Protein AF-A0A915M1X9-F1 (afdb_monomer_lite)

Foldseek 3Di:
DDDQWDWDDDPDIDIHRHPDDQVNFAKDKDWDDDPVGIDIDIDGDHDDDDDD

Structure (mmCIF, N/CA/C/O backbone):
data_AF-A0A915M1X9-F1
#
_entry.id   AF-A0A915M1X9-F1
#
loop_
_atom_site.group_PDB
_atom_site.id
_atom_site.type_symbol
_atom_site.label_atom_id
_atom_site.label_alt_id
_atom_site.label_comp_id
_atom_site.label_asym_id
_atom_site.label_entity_id
_atom_site.label_seq_id
_atom_site.pdbx_PDB_ins_code
_atom_site.Cartn_x
_atom_site.Cartn_y
_atom_site.Cartn_z
_atom_site.occupancy
_atom_site.B_iso_or_equiv
_atom_site.auth_seq_id
_atom_site.auth_comp_id
_atom_site.auth_asym_id
_atom_site.auth_atom_id
_atom_site.pdbx_PDB_model_num
ATOM 1 N N . MET A 1 1 ? 11.723 7.638 20.332 1.00 48.91 1 MET A N 1
ATOM 2 C CA . MET A 1 1 ? 10.731 8.295 19.453 1.00 48.91 1 MET A CA 1
ATOM 3 C C . MET A 1 1 ? 10.714 7.520 18.138 1.00 48.91 1 MET A C 1
ATOM 5 O O . MET A 1 1 ? 11.556 7.773 17.292 1.00 48.91 1 MET A O 1
ATOM 9 N N . GLY A 1 2 ? 9.895 6.470 18.026 1.00 59.97 2 GLY A N 1
ATOM 10 C CA . GLY A 1 2 ? 9.873 5.614 16.831 1.00 59.97 2 GLY A CA 1
ATOM 11 C C . GLY A 1 2 ? 8.968 6.194 15.746 1.00 59.97 2 GLY A C 1
ATOM 12 O O . GLY A 1 2 ? 7.887 6.693 16.054 1.00 59.97 2 GLY A O 1
ATOM 13 N N . HIS A 1 3 ? 9.394 6.127 14.485 1.00 80.75 3 HIS A N 1
ATOM 14 C CA . HIS A 1 3 ? 8.541 6.474 13.348 1.00 80.75 3 HIS A CA 1
ATOM 15 C C . HIS A 1 3 ? 7.398 5.456 13.252 1.00 80.75 3 HIS A C 1
ATOM 17 O O . HIS A 1 3 ? 7.666 4.266 13.135 1.00 80.75 3 HIS A O 1
ATOM 23 N N . ARG A 1 4 ? 6.132 5.903 13.316 1.00 92.19 4 ARG A N 1
ATOM 24 C CA . ARG A 1 4 ? 4.946 5.018 13.228 1.00 92.19 4 ARG A CA 1
ATOM 25 C C . ARG A 1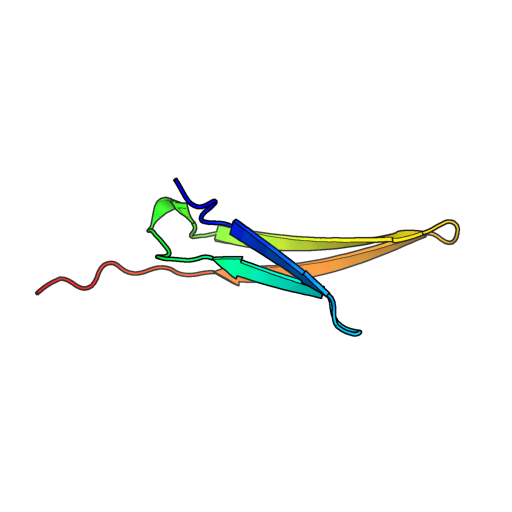 4 ? 4.849 4.289 11.889 1.00 92.19 4 ARG A C 1
ATOM 27 O O . ARG A 1 4 ? 4.276 3.211 11.828 1.00 92.19 4 ARG A O 1
ATOM 34 N N . TYR A 1 5 ? 5.420 4.879 10.846 1.00 93.25 5 TYR A N 1
ATOM 35 C CA . TYR A 1 5 ? 5.503 4.307 9.512 1.00 93.25 5 TYR A CA 1
ATOM 36 C C . TYR A 1 5 ? 6.897 3.734 9.302 1.00 93.25 5 TYR A C 1
ATOM 38 O O . TYR A 1 5 ? 7.892 4.451 9.444 1.00 93.25 5 TYR A O 1
ATOM 46 N N . LYS A 1 6 ? 6.968 2.451 8.960 1.00 94.25 6 LYS A N 1
ATOM 47 C CA . LYS A 1 6 ? 8.220 1.770 8.632 1.00 94.25 6 LYS A CA 1
ATOM 48 C C . LYS A 1 6 ? 8.115 1.150 7.248 1.00 94.25 6 LYS A C 1
ATOM 50 O O . LYS A 1 6 ? 7.171 0.413 6.981 1.00 94.25 6 LYS A O 1
ATOM 55 N N . LEU A 1 7 ? 9.110 1.422 6.409 1.00 93.19 7 LEU A N 1
ATOM 56 C CA . LEU A 1 7 ? 9.309 0.725 5.144 1.00 93.19 7 LEU A CA 1
ATOM 57 C C . LEU A 1 7 ? 10.385 -0.351 5.313 1.00 93.19 7 LEU A C 1
ATOM 59 O O . LEU A 1 7 ? 11.409 -0.113 5.960 1.00 93.19 7 LEU A O 1
ATOM 63 N N . SER A 1 8 ? 10.157 -1.529 4.741 1.00 94.44 8 SER A N 1
ATOM 64 C CA . SER A 1 8 ? 11.139 -2.618 4.684 1.00 94.44 8 SER A CA 1
ATOM 65 C C . SER A 1 8 ? 11.113 -3.321 3.332 1.00 94.44 8 SER A C 1
ATOM 67 O O . SER A 1 8 ? 10.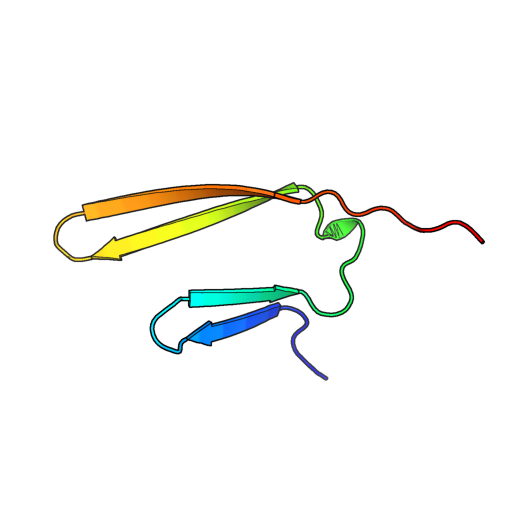133 -3.222 2.594 1.00 94.44 8 SER A O 1
ATOM 69 N N . PHE A 1 9 ? 12.205 -4.015 3.012 1.00 95.50 9 PHE A N 1
ATOM 70 C CA . PHE A 1 9 ? 12.374 -4.731 1.755 1.00 95.50 9 PHE A CA 1
ATOM 71 C C . PHE A 1 9 ? 13.160 -6.027 1.971 1.00 95.50 9 PHE A C 1
ATOM 73 O O . PHE A 1 9 ? 14.233 -5.994 2.572 1.00 95.50 9 PHE A O 1
ATOM 80 N N . ASP A 1 10 ? 12.632 -7.140 1.466 1.00 96.06 10 ASP A N 1
ATOM 81 C CA . ASP A 1 10 ? 13.275 -8.467 1.474 1.00 96.06 10 ASP A CA 1
ATOM 82 C C . ASP A 1 10 ? 13.162 -9.201 0.120 1.00 96.06 10 ASP A C 1
ATOM 84 O O . ASP A 1 10 ? 13.371 -10.409 0.031 1.00 96.06 10 ASP A O 1
ATOM 88 N N . GLY A 1 11 ? 12.822 -8.463 -0.940 1.00 95.00 11 GLY A N 1
ATOM 89 C CA . GLY A 1 11 ? 12.304 -9.003 -2.201 1.00 95.00 11 GLY A CA 1
ATOM 90 C C . GLY A 1 11 ? 10.888 -8.501 -2.491 1.00 95.00 11 GLY A C 1
ATOM 91 O O . GLY A 1 11 ? 10.511 -8.369 -3.653 1.00 95.00 11 GLY A O 1
ATOM 92 N N . VAL A 1 12 ? 10.148 -8.118 -1.448 1.00 93.44 12 VAL A N 1
ATOM 93 C CA . VAL A 1 12 ? 8.878 -7.383 -1.535 1.00 93.44 12 VAL A CA 1
ATOM 94 C C . VAL A 1 12 ? 8.969 -6.109 -0.692 1.00 93.44 12 VAL A C 1
ATOM 96 O O . VAL A 1 12 ? 9.621 -6.091 0.351 1.00 93.44 12 VAL A O 1
ATOM 99 N N . HIS A 1 13 ? 8.350 -5.016 -1.145 1.00 93.19 13 HIS A N 1
ATOM 100 C CA . HIS A 1 13 ? 8.233 -3.793 -0.348 1.00 93.19 13 HIS A CA 1
ATOM 101 C C . HIS A 1 13 ? 7.067 -3.900 0.639 1.00 93.19 13 HIS A C 1
ATOM 103 O O . HIS A 1 13 ? 5.940 -4.183 0.239 1.00 93.19 13 HIS A O 1
ATOM 109 N N . TYR A 1 14 ? 7.323 -3.595 1.912 1.00 94.06 14 TYR A N 1
ATOM 110 C CA . TYR A 1 14 ? 6.299 -3.550 2.957 1.00 94.06 14 TYR A CA 1
ATOM 111 C C . TYR A 1 14 ? 6.218 -2.159 3.569 1.00 94.06 14 TYR A C 1
ATOM 113 O O . TYR A 1 14 ? 7.245 -1.535 3.844 1.00 94.06 14 TYR A O 1
ATOM 121 N N . MET A 1 15 ? 4.993 -1.724 3.863 1.00 94.19 15 MET A N 1
ATOM 122 C CA . MET A 1 15 ? 4.713 -0.576 4.717 1.00 94.19 15 MET A CA 1
ATOM 123 C C . MET A 1 15 ? 4.006 -1.054 5.983 1.00 94.19 15 MET A C 1
ATOM 125 O O . MET A 1 15 ? 2.917 -1.617 5.926 1.00 94.19 15 MET A O 1
ATOM 129 N N . THR A 1 16 ? 4.623 -0.826 7.139 1.00 94.25 16 THR A N 1
ATOM 130 C CA . THR A 1 16 ? 4.036 -1.124 8.448 1.00 94.25 16 THR A CA 1
ATOM 131 C C . THR A 1 16 ? 3.577 0.166 9.118 1.00 94.25 16 THR A C 1
ATOM 133 O O . THR A 1 16 ? 4.380 1.084 9.299 1.00 94.25 16 THR A O 1
ATOM 136 N N . ILE A 1 17 ? 2.306 0.207 9.530 1.00 94.75 17 ILE A N 1
ATOM 137 C CA . ILE A 1 17 ? 1.718 1.276 10.347 1.00 94.75 17 ILE A CA 1
ATOM 138 C C . ILE A 1 17 ? 1.606 0.765 11.788 1.00 94.75 17 ILE A C 1
ATOM 140 O O . ILE A 1 17 ? 0.728 -0.028 12.121 1.00 94.75 17 ILE A O 1
ATOM 144 N N . MET A 1 18 ? 2.521 1.189 12.656 1.00 94.38 18 MET A N 1
ATOM 145 C CA . MET A 1 18 ? 2.504 0.833 14.075 1.00 94.38 18 MET A CA 1
ATOM 146 C C . MET A 1 18 ? 1.503 1.704 14.831 1.00 94.38 18 MET A C 1
ATOM 148 O O . MET A 1 18 ? 1.559 2.933 14.744 1.00 94.38 18 MET A O 1
ATOM 152 N N . HIS A 1 19 ? 0.641 1.068 15.629 1.00 91.88 19 HIS A N 1
ATOM 153 C CA . HIS A 1 19 ? -0.422 1.737 16.386 1.00 91.88 19 HIS A CA 1
ATOM 154 C C . HIS A 1 19 ? -1.288 2.626 15.480 1.00 91.88 19 HIS A C 1
ATOM 156 O O . HIS A 1 19 ? -1.301 3.853 15.634 1.00 91.88 19 HIS A O 1
ATOM 162 N N . ALA A 1 20 ? -1.958 1.994 14.509 1.00 92.44 20 ALA A N 1
ATOM 163 C CA . ALA A 1 20 ? -2.854 2.670 13.578 1.00 92.44 20 ALA A CA 1
ATOM 164 C C . ALA A 1 20 ? -3.904 3.503 14.328 1.00 92.44 20 ALA A C 1
ATOM 166 O O . ALA A 1 20 ? -4.420 3.107 15.376 1.00 92.44 20 ALA A O 1
ATOM 167 N N . ARG A 1 21 ? -4.185 4.686 13.794 1.00 93.12 21 ARG A N 1
ATOM 168 C CA . ARG A 1 21 ? -5.139 5.661 14.326 1.00 93.12 21 ARG A CA 1
ATOM 169 C C . ARG A 1 21 ? -6.214 5.928 13.288 1.00 93.12 21 ARG A C 1
ATOM 171 O O . ARG A 1 21 ? -5.989 5.725 12.103 1.00 93.12 21 ARG A O 1
ATOM 178 N N . ILE A 1 22 ? -7.342 6.484 13.724 1.00 94.94 22 ILE A N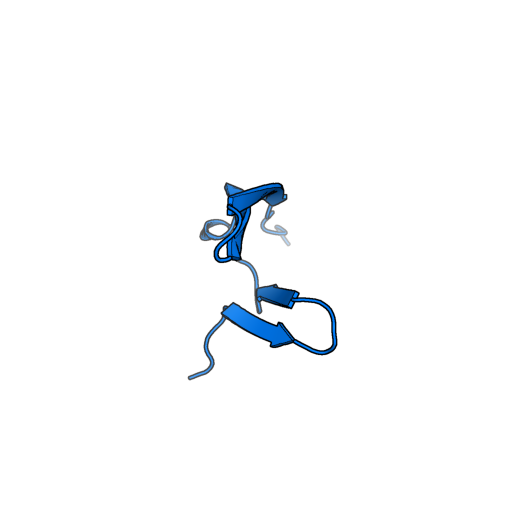 1
ATOM 179 C CA . ILE A 1 22 ? -8.418 6.920 12.819 1.00 94.94 22 ILE A CA 1
ATOM 180 C C . ILE A 1 22 ? -7.878 7.874 11.737 1.00 94.94 22 ILE A C 1
ATOM 182 O O . ILE A 1 22 ? -8.294 7.808 10.590 1.00 94.94 22 ILE A O 1
ATOM 186 N N . SER A 1 23 ? -6.888 8.709 12.075 1.00 93.62 23 SER A N 1
ATOM 187 C CA . SER A 1 23 ? -6.216 9.610 11.127 1.00 93.62 23 SER A CA 1
ATOM 188 C C . SER A 1 23 ? -5.445 8.909 10.007 1.00 93.62 23 SER A C 1
ATOM 190 O O . SER A 1 23 ? -5.032 9.572 9.064 1.00 93.62 23 SER A O 1
ATOM 192 N N . ASP A 1 24 ? -5.174 7.613 10.152 1.00 94.06 24 ASP A N 1
ATOM 193 C CA . ASP A 1 24 ? -4.457 6.819 9.159 1.00 94.06 24 ASP A CA 1
ATOM 194 C C . ASP A 1 24 ? -5.437 6.161 8.160 1.00 94.06 24 ASP A C 1
ATOM 196 O O . ASP A 1 24 ? -4.988 5.582 7.175 1.00 94.06 24 ASP A O 1
ATOM 200 N N . ALA A 1 25 ? -6.757 6.248 8.392 1.00 96.62 25 ALA A N 1
ATOM 201 C CA . ALA A 1 25 ? -7.776 5.723 7.487 1.00 96.62 25 ALA A CA 1
ATOM 202 C C . ALA A 1 25 ? -7.829 6.501 6.161 1.00 96.62 25 ALA A C 1
ATOM 204 O O . ALA A 1 25 ? -7.606 7.714 6.119 1.00 96.62 25 ALA A O 1
ATOM 205 N N . GLY A 1 26 ? -8.163 5.805 5.076 1.00 97.12 26 GLY A N 1
ATOM 206 C CA . GLY A 1 26 ? -8.248 6.374 3.732 1.00 97.12 26 GLY A CA 1
ATOM 207 C C . GLY A 1 26 ? -7.670 5.452 2.664 1.00 97.12 26 GLY A C 1
ATOM 208 O O . GLY A 1 26 ? -7.586 4.240 2.845 1.00 97.12 26 GLY A O 1
ATOM 209 N N . THR A 1 27 ? -7.278 6.023 1.527 1.00 97.75 27 THR A N 1
ATOM 210 C CA . THR A 1 27 ? -6.656 5.267 0.433 1.00 97.75 27 THR A CA 1
ATOM 211 C C . THR A 1 27 ? -5.142 5.245 0.596 1.00 97.75 27 THR A C 1
ATOM 213 O O . THR A 1 27 ? -4.497 6.292 0.632 1.00 97.75 27 THR A O 1
ATOM 216 N N . VAL A 1 28 ? -4.569 4.047 0.634 1.00 95.81 28 VAL A N 1
ATOM 217 C CA . VAL A 1 28 ? -3.128 3.816 0.535 1.00 95.81 28 VAL A CA 1
ATOM 218 C C . VAL A 1 28 ? -2.790 3.546 -0.927 1.00 95.81 28 VAL A C 1
ATOM 220 O O . VAL A 1 28 ? -3.248 2.553 -1.486 1.00 95.81 28 VAL A O 1
ATOM 223 N N . GLU A 1 29 ? -1.988 4.413 -1.542 1.00 96.94 29 GLU A N 1
ATOM 224 C CA . GLU A 1 29 ? -1.493 4.250 -2.913 1.00 96.94 29 GLU A CA 1
ATOM 225 C C . GLU A 1 29 ? -0.009 3.861 -2.916 1.00 96.94 29 GLU A C 1
ATOM 227 O O . GLU A 1 29 ? 0.807 4.425 -2.183 1.00 96.94 29 GLU A O 1
ATOM 232 N N . VAL A 1 30 ? 0.338 2.893 -3.761 1.00 95.88 30 VAL A N 1
ATOM 233 C CA . VAL A 1 30 ? 1.703 2.446 -4.026 1.00 95.88 30 VAL A CA 1
ATOM 234 C C . VAL A 1 30 ? 2.023 2.722 -5.486 1.00 95.88 30 VAL A C 1
ATOM 236 O O . VAL A 1 30 ? 1.301 2.285 -6.381 1.00 95.88 30 VAL A O 1
ATOM 239 N N . ILE A 1 31 ? 3.140 3.412 -5.711 1.00 96.38 31 ILE A N 1
ATOM 240 C CA . ILE A 1 31 ? 3.651 3.746 -7.039 1.00 96.38 31 ILE A CA 1
ATOM 241 C C . ILE A 1 31 ? 5.025 3.101 -7.182 1.00 96.38 31 ILE A C 1
ATOM 243 O O . ILE A 1 31 ? 5.952 3.431 -6.439 1.00 96.38 31 ILE A O 1
ATOM 247 N N . ALA A 1 32 ? 5.166 2.184 -8.136 1.00 95.88 32 ALA A N 1
ATOM 248 C CA . ALA A 1 32 ? 6.454 1.607 -8.501 1.00 95.88 32 ALA A CA 1
ATOM 249 C C . ALA A 1 32 ? 6.900 2.202 -9.839 1.00 95.88 32 ALA A C 1
ATOM 251 O O . ALA A 1 32 ? 6.201 2.049 -10.837 1.00 95.88 32 ALA A O 1
ATOM 252 N N . ARG A 1 33 ? 8.053 2.883 -9.853 1.00 97.50 33 ARG A N 1
ATOM 253 C CA . ARG A 1 33 ? 8.575 3.625 -11.012 1.00 97.50 33 ARG A CA 1
ATOM 254 C C . ARG A 1 33 ? 10.008 3.213 -11.346 1.00 97.50 33 ARG A C 1
ATOM 256 O O . ARG A 1 33 ? 10.833 3.056 -10.446 1.00 97.50 33 ARG A O 1
ATOM 263 N N . ASN A 1 34 ? 10.314 3.102 -12.635 1.00 96.00 34 ASN A N 1
ATOM 264 C CA . ASN A 1 34 ? 11.664 2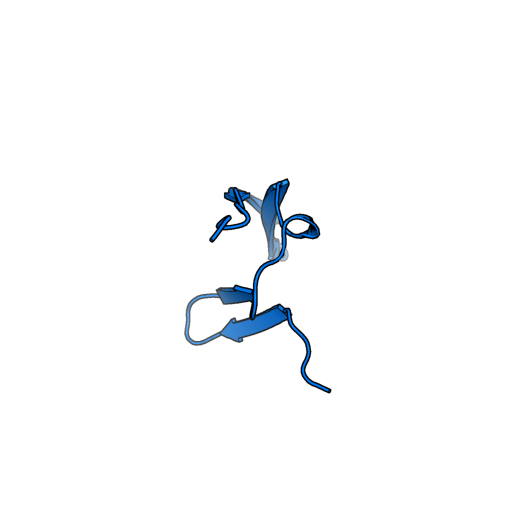.921 -13.172 1.00 96.00 34 ASN A CA 1
ATOM 265 C C . ASN A 1 34 ? 11.834 3.705 -14.494 1.00 96.00 34 ASN A C 1
ATOM 267 O O . ASN A 1 34 ? 11.017 4.569 -14.809 1.00 96.00 34 ASN A O 1
ATOM 271 N N . SER A 1 35 ? 12.908 3.447 -15.250 1.00 98.12 35 SER A N 1
ATOM 272 C CA . SER A 1 35 ? 13.155 4.101 -16.547 1.00 98.12 35 SER A CA 1
ATOM 273 C C . SER A 1 35 ? 12.109 3.781 -17.618 1.00 98.12 35 SER A C 1
ATOM 275 O O . SER A 1 35 ? 11.929 4.576 -18.533 1.00 98.12 35 SER A O 1
ATOM 277 N N . GLU A 1 36 ? 11.422 2.645 -17.498 1.00 97.75 36 GLU A N 1
ATOM 278 C CA . GLU A 1 36 ? 10.470 2.141 -18.492 1.00 97.75 36 GLU A CA 1
ATOM 279 C C . GLU A 1 36 ? 9.031 2.601 -18.222 1.00 97.75 36 GLU A C 1
ATOM 281 O O . GLU A 1 36 ? 8.159 2.437 -19.074 1.00 97.75 36 GLU A O 1
ATOM 286 N N . GLY A 1 37 ? 8.766 3.180 -17.046 1.00 97.94 37 GLY A N 1
ATOM 287 C CA . GLY A 1 37 ? 7.459 3.720 -16.690 1.00 97.94 37 GLY A CA 1
ATOM 288 C C . GLY A 1 37 ? 7.112 3.554 -15.215 1.00 97.94 37 GLY A C 1
ATOM 289 O O . GLY A 1 37 ? 7.983 3.459 -14.346 1.00 97.94 37 GLY A O 1
ATOM 290 N N . GLU A 1 38 ? 5.811 3.535 -14.934 1.00 98.19 38 GLU A N 1
ATOM 291 C CA . GLU A 1 38 ? 5.272 3.363 -13.590 1.00 98.19 38 GLU A CA 1
ATOM 292 C C . GLU A 1 38 ? 4.006 2.505 -13.572 1.00 98.19 38 GLU A C 1
ATOM 294 O O . GLU A 1 38 ? 3.260 2.439 -14.549 1.00 98.19 38 GLU A O 1
ATOM 299 N N . VAL A 1 39 ? 3.771 1.844 -12.441 1.00 97.81 39 VAL A N 1
ATOM 300 C CA . VAL A 1 39 ? 2.538 1.112 -12.147 1.00 97.81 39 VAL A CA 1
ATOM 301 C C . VAL A 1 39 ? 2.000 1.547 -10.791 1.00 97.81 39 VAL A C 1
ATOM 303 O O . VAL A 1 39 ? 2.762 1.826 -9.863 1.00 97.81 39 VAL A O 1
ATOM 306 N N . HIS A 1 40 ? 0.674 1.596 -10.695 1.00 97.94 40 HIS A N 1
ATOM 307 C CA . HIS A 1 40 ? -0.053 2.024 -9.511 1.00 97.94 40 HIS A CA 1
ATOM 308 C C . HIS A 1 40 ? -0.870 0.861 -8.953 1.00 97.94 40 HIS A C 1
ATOM 310 O O . HIS A 1 40 ? -1.491 0.103 -9.700 1.00 97.94 40 HIS A O 1
ATOM 316 N N . ALA A 1 41 ? -0.902 0.754 -7.631 1.00 96.50 41 ALA A N 1
ATOM 317 C CA . ALA A 1 41 ? -1.820 -0.106 -6.900 1.00 96.50 41 ALA A CA 1
ATOM 318 C C . ALA A 1 41 ? -2.362 0.667 -5.698 1.00 96.50 41 ALA A C 1
ATOM 320 O O . ALA A 1 41 ? -1.656 1.488 -5.117 1.00 96.50 41 ALA A O 1
ATOM 321 N N . ASN A 1 42 ? -3.609 0.415 -5.312 1.00 97.12 42 ASN A N 1
ATOM 32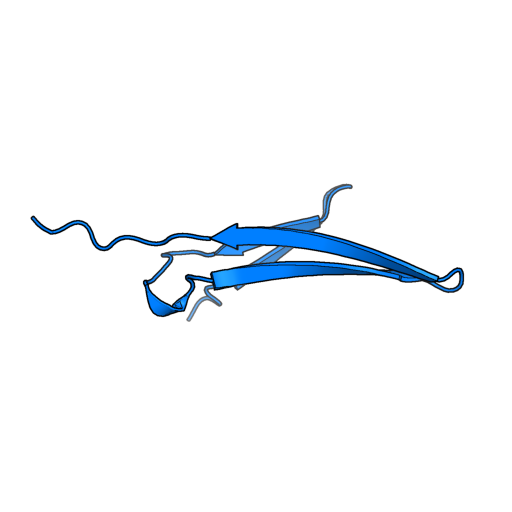2 C CA . ASN A 1 42 ? -4.197 1.049 -4.140 1.00 97.12 42 ASN A CA 1
ATOM 323 C C . ASN A 1 42 ? -4.968 0.049 -3.276 1.00 97.12 42 ASN A C 1
ATOM 325 O O . ASN A 1 42 ? -5.378 -1.014 -3.742 1.00 97.12 42 ASN A O 1
ATOM 329 N N . ALA A 1 43 ? -5.135 0.409 -2.008 1.00 96.38 43 ALA A N 1
ATOM 330 C CA . ALA A 1 43 ? -5.960 -0.293 -1.038 1.00 96.38 43 ALA A CA 1
ATOM 331 C C . ALA A 1 43 ? -6.692 0.725 -0.156 1.00 96.38 43 ALA A C 1
ATOM 333 O O . ALA A 1 43 ? -6.152 1.785 0.159 1.00 96.38 43 ALA A O 1
ATOM 334 N N . SER A 1 44 ? -7.914 0.401 0.262 1.00 97.56 44 SER A N 1
ATOM 335 C CA . SER A 1 44 ? -8.632 1.178 1.273 1.00 97.56 44 SER A CA 1
ATOM 336 C C . SER A 1 44 ? -8.276 0.658 2.667 1.00 97.56 44 SER A C 1
ATOM 338 O O . SER A 1 44 ? -8.245 -0.554 2.888 1.00 97.56 44 SER A O 1
ATOM 340 N N . LEU A 1 45 ? -7.961 1.570 3.584 1.00 97.00 45 LEU A N 1
ATOM 341 C CA . LEU A 1 45 ? -7.672 1.293 4.983 1.00 97.00 45 LEU A CA 1
ATOM 342 C C . LEU A 1 45 ? -8.775 1.899 5.846 1.00 97.00 45 LEU A C 1
ATOM 344 O O . LEU A 1 45 ? -8.846 3.117 6.011 1.00 97.00 45 LEU A O 1
ATOM 348 N N . ASP A 1 46 ? -9.583 1.032 6.442 1.00 96.38 46 ASP A N 1
ATOM 349 C CA . ASP A 1 46 ? -10.545 1.412 7.467 1.00 96.38 46 ASP A CA 1
ATOM 350 C C . ASP A 1 46 ? -9.930 1.206 8.856 1.00 96.38 46 ASP A C 1
ATOM 352 O O . ASP A 1 46 ? -9.368 0.149 9.155 1.00 96.38 46 ASP A O 1
ATOM 356 N N . VAL A 1 47 ? -10.034 2.217 9.723 1.00 95.75 47 VAL A N 1
ATOM 357 C CA . VAL A 1 47 ? -9.551 2.147 11.109 1.00 95.75 47 VAL A CA 1
ATOM 358 C C . VAL A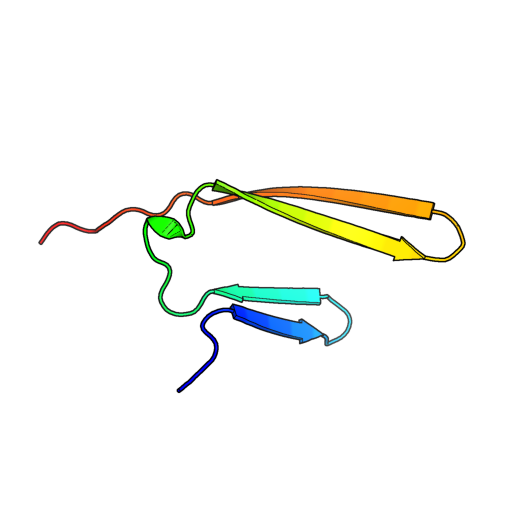 1 47 ? -10.676 2.540 12.051 1.00 95.75 47 VAL A C 1
ATOM 360 O O . VAL A 1 47 ? -11.157 3.671 12.027 1.00 95.75 47 VAL A O 1
ATOM 363 N N . PHE A 1 48 ? -11.061 1.610 12.918 1.00 93.31 48 PHE A N 1
ATOM 364 C CA . PHE A 1 48 ? -12.131 1.805 13.887 1.00 93.31 48 PHE A CA 1
ATOM 365 C C . PHE A 1 48 ? -11.549 1.965 15.288 1.00 93.31 48 PHE A C 1
ATOM 367 O O . PHE A 1 48 ? -10.641 1.232 15.687 1.00 93.31 48 PHE A O 1
ATOM 374 N N . GLN A 1 49 ? -12.082 2.917 16.051 1.00 87.94 49 GLN A N 1
ATOM 375 C CA . GLN A 1 49 ? -11.854 2.955 17.488 1.00 87.94 49 GLN A CA 1
ATOM 376 C C . GLN A 1 49 ? -12.745 1.902 18.137 1.00 87.94 49 GLN A C 1
ATOM 378 O O . GLN A 1 49 ? -13.958 1.917 17.955 1.00 87.94 49 GLN A O 1
ATOM 383 N N . HIS A 1 50 ? -12.142 0.987 18.890 1.00 82.00 50 HIS A N 1
ATOM 384 C CA . HIS A 1 50 ? -12.911 0.095 19.741 1.00 82.00 50 HIS A CA 1
ATOM 385 C C . HIS A 1 50 ? -13.383 0.900 20.956 1.00 82.00 50 HIS A C 1
ATOM 387 O O . HIS A 1 50 ? -12.561 1.330 21.767 1.00 82.00 50 HIS A O 1
ATOM 393 N N . GLU A 1 51 ? -14.686 1.146 21.061 1.00 75.94 51 GLU A N 1
ATOM 394 C CA . GLU A 1 51 ? -15.289 1.610 22.312 1.00 75.94 51 GLU A CA 1
ATOM 395 C C . GLU A 1 51 ? -15.288 0.437 23.303 1.00 75.94 51 GLU A C 1
ATOM 397 O O . GLU A 1 51 ? -15.535 -0.706 22.914 1.00 75.94 51 GLU A O 1
ATOM 402 N N . VAL A 1 52 ? -14.895 0.694 24.551 1.00 60.44 52 VAL A N 1
ATOM 403 C CA . VAL A 1 52 ? -14.895 -0.300 25.640 1.00 60.44 52 VAL A CA 1
ATOM 404 C C . VAL A 1 52 ? -16.192 -0.178 26.417 1.00 60.44 52 VAL A C 1
ATOM 406 O O . VAL A 1 52 ? -16.562 0.980 26.712 1.00 60.44 52 VAL A O 1
#

Organism: Meloidogyne javanica (NCBI:txid6303)

pLDDT: mean 92.15, std 9.87, range [48.91, 98.19]

InterPro domains:
  IPR013098 Immunoglobulin I-set [PF07679] (3-47)
  IPR013783 Immunoglobulin-like fold [G3DSA:2.60.40.10] (1-50)
  IPR036179 Immunoglobulin-like domain superfamily [SSF48726] (2-48)

Sequence (52 aa):
MGHRYKLSFDGVHYMTIMHARISDAGTVEVIARNSEGEVHANASLDVFQHEV

Radius of gyration: 14.16 Å; chains: 1; bounding box: 29×19×44 Å

Secondary structure (DSSP, 8-state):
---SEEEEESSSEEEEETT--GGG-EEEEEEEEETTEEEEEEEEE-------